Protein AF-A0A3D5PV74-F1 (afdb_monomer_lite)

Foldseek 3Di:
DAAEDEDEPDPPCVQVVVVVVCVVVVHDHLDRYQYAYPDRDPVSVVVVVVSVVSVVVD

Structure (mmCIF, N/CA/C/O backbone):
data_AF-A0A3D5PV74-F1
#
_entry.id   AF-A0A3D5PV74-F1
#
loop_
_atom_site.group_PDB
_atom_site.id
_atom_site.type_symbol
_atom_site.label_atom_id
_atom_site.label_alt_id
_atom_site.label_comp_id
_atom_site.label_asym_id
_atom_site.label_entity_id
_atom_site.label_seq_id
_atom_site.pdbx_PDB_ins_code
_atom_site.Cartn_x
_atom_site.Cartn_y
_atom_site.Cartn_z
_atom_site.occupancy
_atom_site.B_iso_or_equiv
_atom_site.auth_seq_id
_atom_site.auth_comp_id
_atom_site.auth_asym_id
_atom_site.auth_atom_id
_atom_site.pdbx_PDB_model_num
ATOM 1 N N . VAL A 1 1 ? -8.288 -2.593 5.603 1.00 93.69 1 VAL A N 1
ATOM 2 C CA . VAL A 1 1 ? -8.271 -1.976 4.245 1.00 93.69 1 VAL A CA 1
ATOM 3 C C . VAL A 1 1 ? -6.830 -1.881 3.768 1.00 93.69 1 VAL A C 1
ATOM 5 O O . VAL A 1 1 ? -5.966 -1.725 4.612 1.00 93.69 1 VAL A O 1
ATOM 8 N N . ALA A 1 2 ? -6.541 -1.990 2.474 1.00 96.69 2 ALA A N 1
ATOM 9 C CA . ALA A 1 2 ? -5.189 -1.817 1.931 1.00 96.69 2 ALA A CA 1
ATOM 10 C C . ALA A 1 2 ? -5.217 -0.918 0.690 1.00 96.69 2 ALA A C 1
ATOM 12 O O . ALA A 1 2 ? -6.255 -0.803 0.041 1.00 96.69 2 ALA A O 1
ATOM 13 N N . ILE A 1 3 ? -4.085 -0.284 0.377 1.00 97.31 3 ILE A N 1
ATOM 14 C CA . ILE A 1 3 ? -3.942 0.633 -0.758 1.00 97.31 3 ILE A CA 1
ATOM 15 C C . ILE A 1 3 ? -2.785 0.151 -1.623 1.00 97.31 3 ILE A C 1
ATOM 17 O O . ILE A 1 3 ? -1.702 -0.138 -1.117 1.00 97.31 3 ILE A O 1
ATOM 21 N N . PHE A 1 4 ? -3.016 0.100 -2.927 1.00 96.94 4 PHE A N 1
ATOM 22 C CA . PHE A 1 4 ? -1.986 -0.175 -3.914 1.00 96.94 4 PHE A CA 1
ATOM 23 C C . PHE A 1 4 ? -2.257 0.627 -5.187 1.00 96.94 4 PHE A C 1
ATOM 25 O O . PHE A 1 4 ? -3.402 0.998 -5.455 1.00 96.94 4 PHE A O 1
ATOM 32 N N . GLY A 1 5 ? -1.222 0.901 -5.974 1.00 96.44 5 GLY A N 1
ATOM 33 C CA . GLY A 1 5 ? -1.394 1.514 -7.290 1.00 96.44 5 GLY A CA 1
ATOM 34 C C . GLY A 1 5 ? -0.085 1.904 -7.962 1.00 96.44 5 GLY A C 1
ATOM 35 O O . GLY A 1 5 ? 0.972 1.935 -7.332 1.00 96.44 5 GLY A O 1
ATOM 36 N N . SER A 1 6 ? -0.158 2.211 -9.255 1.00 96.12 6 SER A N 1
ATOM 37 C CA . SER A 1 6 ? 1.001 2.650 -10.028 1.00 96.12 6 SER A CA 1
ATOM 38 C C . SER A 1 6 ? 1.140 4.176 -10.084 1.00 96.12 6 SER A C 1
ATOM 40 O O . SER A 1 6 ? 0.196 4.930 -9.835 1.00 96.12 6 SER A O 1
ATOM 42 N N . TYR A 1 7 ? 2.345 4.648 -10.394 1.00 95.19 7 TYR A N 1
ATOM 43 C CA . TYR A 1 7 ? 2.666 6.056 -10.632 1.00 95.19 7 TYR A CA 1
ATOM 44 C C . TYR A 1 7 ? 3.747 6.172 -11.715 1.00 95.19 7 TYR A C 1
ATOM 46 O O . TYR A 1 7 ? 4.512 5.238 -11.902 1.00 95.19 7 TYR A O 1
ATOM 54 N N . ALA A 1 8 ? 3.824 7.285 -12.449 1.00 91.19 8 ALA A N 1
ATOM 55 C CA . ALA A 1 8 ? 4.826 7.430 -13.522 1.00 91.19 8 ALA A CA 1
ATOM 56 C C . ALA A 1 8 ? 5.328 8.868 -13.731 1.00 91.19 8 ALA A C 1
ATOM 58 O O . ALA A 1 8 ? 6.496 9.081 -14.024 1.00 91.19 8 ALA A O 1
ATOM 59 N N . TRP A 1 9 ? 4.452 9.864 -13.580 1.00 85.56 9 TRP A N 1
ATOM 60 C CA . TRP A 1 9 ? 4.731 11.266 -13.921 1.00 85.56 9 TRP A CA 1
ATOM 61 C C . TRP A 1 9 ? 5.097 12.147 -12.712 1.00 85.56 9 TRP A C 1
ATOM 63 O O . TRP A 1 9 ? 5.457 13.308 -12.880 1.00 85.56 9 TRP A O 1
ATOM 73 N N . ASN A 1 10 ? 4.997 11.607 -11.494 1.00 90.06 10 ASN A N 1
ATOM 74 C CA . ASN A 1 10 ? 5.380 12.252 -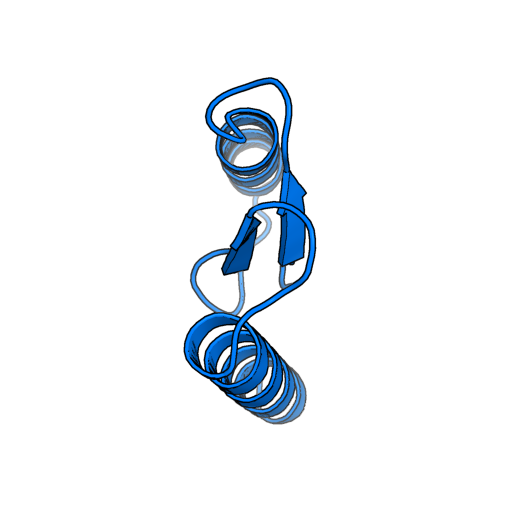10.234 1.00 90.06 10 ASN A CA 1
ATOM 75 C C . ASN A 1 10 ? 6.005 11.217 -9.278 1.00 90.06 10 ASN A C 1
ATOM 77 O O . ASN A 1 10 ? 6.288 10.102 -9.698 1.00 90.06 10 ASN A O 1
ATOM 81 N N . GLN A 1 11 ? 6.200 11.549 -7.999 1.00 91.38 11 GLN A N 1
ATOM 82 C CA . GLN A 1 11 ? 6.732 10.617 -6.987 1.00 91.38 11 GLN A CA 1
ATOM 83 C C . GLN A 1 11 ? 5.666 9.681 -6.386 1.00 91.38 11 GLN A C 1
ATOM 85 O O . GLN A 1 11 ? 5.912 8.957 -5.420 1.00 91.38 11 GLN A O 1
ATOM 90 N N . GLY A 1 12 ? 4.450 9.682 -6.939 1.00 94.00 12 GLY A N 1
ATOM 91 C CA . GLY A 1 12 ? 3.326 8.920 -6.411 1.00 94.00 12 GLY A CA 1
ATOM 92 C C . GLY A 1 12 ? 2.817 9.456 -5.072 1.00 94.00 12 GLY A C 1
ATOM 93 O O . GLY A 1 12 ? 2.387 8.660 -4.241 1.00 94.00 12 GLY A O 1
ATOM 94 N N . ASP A 1 13 ? 2.878 10.771 -4.839 1.00 95.62 13 ASP A N 1
ATOM 95 C CA . ASP A 1 13 ? 2.465 11.424 -3.577 1.00 95.62 13 ASP A CA 1
ATOM 96 C C . ASP A 1 13 ? 0.980 11.212 -3.246 1.00 95.62 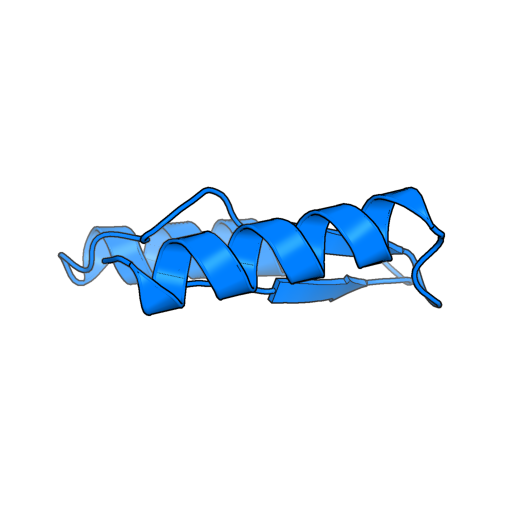13 ASP A C 1
ATOM 98 O O . ASP A 1 13 ? 0.548 11.328 -2.099 1.00 95.62 13 ASP A O 1
ATOM 102 N N . TRP A 1 14 ? 0.181 10.861 -4.258 1.00 95.25 14 TRP A N 1
ATOM 103 C CA . TRP A 1 14 ? -1.232 10.529 -4.099 1.00 95.25 14 TRP A CA 1
ATOM 104 C C . TRP A 1 14 ? -1.457 9.444 -3.038 1.00 95.25 14 TRP A C 1
ATOM 106 O O . TRP A 1 14 ? -2.456 9.503 -2.323 1.00 95.25 14 TRP A O 1
ATOM 116 N N . ILE A 1 15 ? -0.527 8.493 -2.905 1.00 96.38 15 ILE A N 1
ATOM 117 C CA . ILE A 1 15 ? -0.675 7.363 -1.989 1.00 96.38 15 ILE A CA 1
ATOM 118 C C . ILE A 1 15 ? -0.516 7.793 -0.525 1.00 96.38 15 ILE A C 1
ATOM 120 O O . ILE A 1 15 ? -1.251 7.308 0.334 1.00 96.38 15 ILE A O 1
ATOM 124 N N . GLU A 1 16 ? 0.337 8.786 -0.254 1.00 95.81 16 GLU A N 1
ATOM 125 C CA . GLU A 1 16 ? 0.486 9.389 1.076 1.00 95.81 16 GLU A CA 1
ATOM 126 C C . GLU A 1 16 ? -0.735 10.237 1.432 1.00 95.81 16 GLU A C 1
ATOM 128 O O . GLU A 1 16 ? -1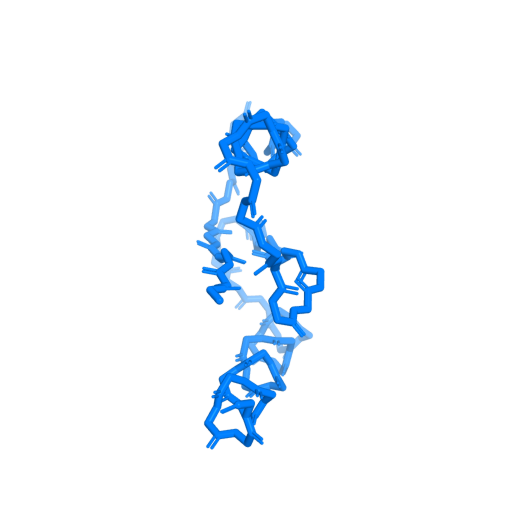.272 10.145 2.536 1.00 95.81 16 GLU A O 1
ATOM 133 N N . ASN A 1 17 ? -1.254 10.997 0.463 1.00 96.38 17 ASN A N 1
ATOM 134 C CA . ASN A 1 17 ? -2.500 11.741 0.641 1.00 96.38 17 ASN A CA 1
ATOM 135 C C . ASN A 1 17 ? -3.676 10.806 0.948 1.00 96.38 17 ASN A C 1
ATOM 137 O O . ASN A 1 17 ? -4.541 11.136 1.757 1.00 96.38 17 ASN A O 1
ATOM 141 N N . TRP A 1 18 ? -3.728 9.631 0.320 1.00 96.88 18 TRP A N 1
ATOM 142 C CA . TRP A 1 18 ? -4.758 8.642 0.618 1.00 96.88 18 TRP A CA 1
ATOM 143 C C . TRP A 1 18 ? -4.547 8.020 1.994 1.00 96.88 18 TRP A C 1
ATOM 145 O O . TRP A 1 18 ? -5.502 7.985 2.763 1.00 96.88 18 TRP A O 1
ATOM 155 N N . LYS A 1 19 ? -3.317 7.621 2.347 1.00 96.25 19 LYS A N 1
ATOM 156 C CA . LYS A 1 19 ? -2.974 7.133 3.694 1.00 96.25 19 LYS A CA 1
ATOM 157 C C . LYS A 1 19 ? -3.441 8.114 4.776 1.00 96.25 19 LYS A C 1
ATOM 159 O O . LYS A 1 19 ? -4.132 7.698 5.701 1.00 96.25 19 LYS A O 1
ATOM 164 N N . LYS A 1 20 ? -3.180 9.414 4.596 1.00 96.94 20 LYS A N 1
ATOM 165 C CA . LYS A 1 20 ? -3.653 10.491 5.483 1.00 96.94 20 LYS A CA 1
ATOM 166 C C . LYS A 1 20 ? -5.179 10.558 5.577 1.00 96.94 20 LYS A C 1
ATOM 168 O O . LYS A 1 20 ? -5.713 10.637 6.673 1.00 96.94 20 LYS A O 1
ATOM 173 N N . ARG A 1 21 ? -5.894 10.463 4.451 1.00 97.69 21 ARG A N 1
ATOM 174 C CA . ARG A 1 21 ? -7.371 10.459 4.441 1.00 97.69 21 ARG A CA 1
ATOM 175 C C . ARG A 1 21 ? -7.969 9.256 5.176 1.00 97.69 21 ARG A C 1
ATOM 177 O O . ARG A 1 21 ? -9.016 9.397 5.797 1.00 97.69 21 ARG A O 1
ATOM 184 N N . PHE A 1 22 ? -7.345 8.080 5.087 1.00 96.88 22 PHE A N 1
ATOM 185 C CA . PHE A 1 22 ? -7.787 6.903 5.842 1.00 96.88 22 PHE A CA 1
ATOM 186 C C . PHE A 1 22 ? -7.552 7.081 7.344 1.00 96.88 22 PHE A C 1
ATOM 188 O O . PHE A 1 22 ? -8.455 6.787 8.124 1.00 96.88 22 PHE A O 1
ATOM 195 N N . ASP A 1 23 ? -6.393 7.615 7.732 1.00 95.50 23 ASP A N 1
ATOM 196 C CA . ASP A 1 23 ? -6.074 7.927 9.128 1.00 95.50 23 ASP A CA 1
ATOM 197 C C . ASP A 1 23 ? -7.057 8.948 9.727 1.00 95.50 23 ASP A C 1
ATOM 199 O O . ASP A 1 23 ? -7.672 8.689 10.760 1.00 95.50 23 ASP A O 1
ATOM 203 N N . GLU A 1 24 ? -7.324 10.046 9.012 1.00 98.06 24 GLU A N 1
ATOM 204 C CA . GLU A 1 24 ? -8.317 11.065 9.392 1.00 98.06 24 GLU A CA 1
ATOM 205 C C . GLU A 1 24 ? -9.743 10.502 9.505 1.00 98.06 24 GLU A C 1
ATOM 207 O O . GLU A 1 24 ? -10.552 10.997 10.289 1.00 98.06 24 GLU A O 1
ATOM 212 N N . ALA A 1 25 ? -10.054 9.449 8.746 1.00 97.81 25 ALA A N 1
ATOM 213 C CA . ALA A 1 25 ? -11.326 8.736 8.814 1.00 97.81 25 ALA A CA 1
ATOM 214 C C . ALA A 1 25 ? -11.363 7.642 9.903 1.00 97.81 25 ALA A C 1
ATOM 216 O O . ALA A 1 25 ? -12.363 6.934 10.019 1.00 97.81 25 ALA A O 1
ATOM 217 N N . GLY A 1 26 ? -10.289 7.459 10.682 1.00 97.50 26 GLY A N 1
ATOM 218 C CA . GLY A 1 26 ? -10.179 6.409 11.698 1.00 97.50 26 GLY A CA 1
ATOM 219 C C . GLY A 1 26 ? -10.047 4.992 11.125 1.00 97.50 26 GLY A C 1
ATOM 220 O O . GLY A 1 26 ? -10.269 4.008 11.833 1.00 97.50 26 GLY A O 1
ATOM 221 N N . ILE A 1 27 ? -9.703 4.863 9.842 1.00 96.62 27 ILE A N 1
ATOM 222 C CA . ILE A 1 27 ? -9.570 3.579 9.153 1.00 96.62 27 ILE A CA 1
ATOM 223 C C . ILE A 1 27 ? -8.125 3.096 9.254 1.00 96.62 27 ILE A C 1
ATOM 225 O O . ILE A 1 27 ? -7.203 3.707 8.718 1.00 96.62 27 ILE A O 1
ATOM 229 N N . LYS A 1 28 ? -7.933 1.928 9.872 1.00 94.31 28 LYS A N 1
ATOM 230 C CA . LYS A 1 28 ? -6.622 1.274 9.939 1.00 94.31 28 LYS A CA 1
ATOM 231 C C . LYS A 1 28 ? -6.311 0.516 8.649 1.00 94.31 28 LYS A C 1
ATOM 233 O O . LYS A 1 28 ? -7.104 -0.310 8.177 1.00 94.31 28 LYS A O 1
ATOM 238 N N . LEU A 1 29 ? -5.131 0.782 8.095 1.00 95.31 29 LEU A N 1
ATOM 239 C CA . LEU A 1 29 ? -4.599 0.007 6.982 1.00 95.31 29 LEU A CA 1
ATOM 240 C C . LEU A 1 29 ? -4.068 -1.343 7.480 1.00 95.31 29 LEU A C 1
ATOM 242 O O . LEU A 1 29 ? -3.495 -1.432 8.561 1.00 95.31 29 LEU A O 1
ATOM 246 N N . 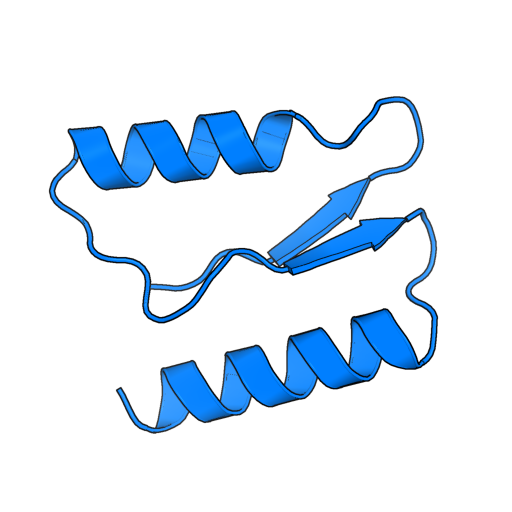ALA A 1 30 ? -4.290 -2.392 6.691 1.00 95.50 30 ALA A N 1
ATOM 247 C CA . ALA A 1 30 ? -3.870 -3.759 6.992 1.00 95.50 30 ALA A CA 1
ATOM 248 C C . ALA A 1 30 ? -2.351 -3.943 6.840 1.00 95.50 30 ALA A C 1
ATOM 250 O O . ALA A 1 30 ? -1.772 -4.802 7.493 1.00 95.50 30 ALA A O 1
ATOM 251 N N . ALA A 1 31 ? -1.718 -3.133 5.991 1.00 95.62 31 ALA A N 1
ATOM 252 C CA . ALA A 1 31 ? -0.273 -3.024 5.838 1.00 95.62 31 ALA A CA 1
ATOM 253 C C . ALA A 1 31 ? 0.075 -1.665 5.212 1.00 95.62 31 ALA A C 1
ATOM 255 O O . ALA A 1 31 ? -0.824 -0.885 4.867 1.00 95.62 31 ALA A O 1
ATOM 256 N N . ASP A 1 32 ? 1.368 -1.396 5.041 1.00 95.31 32 ASP A N 1
ATOM 257 C CA . ASP A 1 32 ? 1.818 -0.209 4.323 1.00 95.31 32 ASP A CA 1
ATOM 258 C C . ASP A 1 32 ? 1.378 -0.221 2.846 1.00 95.31 32 ASP A C 1
ATOM 260 O O . ASP A 1 32 ? 1.288 -1.290 2.230 1.00 95.31 32 ASP A O 1
ATOM 264 N N . PRO A 1 33 ? 1.082 0.957 2.263 1.00 96.56 33 PRO A N 1
ATOM 265 C CA . PRO A 1 33 ? 0.683 1.049 0.867 1.00 96.56 33 PRO A CA 1
ATOM 266 C C . PRO A 1 33 ? 1.773 0.563 -0.092 1.00 96.56 33 PRO A C 1
ATOM 268 O O . PRO A 1 33 ? 2.952 0.857 0.094 1.00 96.56 33 PRO A O 1
ATOM 271 N N . VAL A 1 34 ? 1.371 -0.108 -1.172 1.00 97.38 34 VAL A N 1
ATOM 272 C CA . VAL A 1 34 ? 2.299 -0.572 -2.216 1.00 97.38 34 VAL A CA 1
ATOM 273 C C . VAL A 1 34 ? 2.207 0.335 -3.438 1.00 97.38 34 VAL A C 1
ATOM 275 O O . VAL A 1 34 ? 1.127 0.535 -3.997 1.00 97.38 34 VAL A O 1
ATOM 278 N N . LYS A 1 35 ? 3.345 0.871 -3.884 1.00 95.62 35 LYS A N 1
ATOM 279 C CA . LYS A 1 35 ? 3.427 1.711 -5.082 1.00 95.62 35 LYS A CA 1
ATOM 280 C C . LYS A 1 35 ? 4.368 1.111 -6.118 1.00 95.62 35 LYS A C 1
ATOM 282 O O . LYS A 1 35 ? 5.472 0.705 -5.780 1.00 95.62 35 LYS A O 1
ATOM 287 N N . ALA A 1 36 ? 3.925 1.082 -7.371 1.00 96.81 36 ALA A N 1
ATOM 288 C CA . ALA A 1 36 ? 4.701 0.569 -8.498 1.00 96.81 36 ALA A CA 1
ATOM 289 C C . ALA A 1 36 ? 5.010 1.690 -9.496 1.00 96.81 36 ALA A C 1
ATOM 291 O O . ALA A 1 36 ? 4.116 2.457 -9.858 1.00 96.81 36 ALA A O 1
ATOM 292 N N . TYR A 1 37 ? 6.254 1.794 -9.961 1.00 95.50 37 TYR A N 1
ATOM 293 C CA . TYR A 1 37 ? 6.594 2.768 -10.993 1.00 95.50 37 TYR A CA 1
ATOM 294 C C . TYR A 1 37 ? 6.231 2.230 -12.382 1.00 95.50 37 TYR A C 1
ATOM 296 O O . TYR A 1 37 ? 6.768 1.221 -12.816 1.00 95.50 37 TYR A O 1
ATOM 304 N N . SER A 1 38 ? 5.352 2.925 -13.103 1.00 95.19 38 SER A N 1
ATOM 305 C CA . SER A 1 38 ? 4.863 2.555 -14.432 1.00 95.19 38 SER A CA 1
ATOM 306 C C . SER A 1 38 ? 4.333 1.112 -14.464 1.00 95.19 38 SER A C 1
ATOM 308 O O . SER A 1 38 ? 3.299 0.827 -13.853 1.00 95.19 38 SER A O 1
ATOM 310 N N . TYR A 1 39 ? 5.028 0.211 -15.162 1.00 94.69 39 TYR A N 1
ATOM 311 C CA . TYR A 1 39 ? 4.777 -1.220 -15.129 1.00 94.69 39 TYR A CA 1
ATOM 312 C C . TYR A 1 39 ? 5.506 -1.839 -13.926 1.00 94.69 39 TYR A C 1
ATOM 314 O O . TYR A 1 39 ? 6.706 -1.605 -13.783 1.00 94.69 39 TYR A O 1
ATOM 322 N N . PRO A 1 40 ? 4.820 -2.619 -13.072 1.00 95.00 40 PRO A N 1
ATOM 323 C CA . PRO A 1 40 ? 5.438 -3.201 -11.889 1.00 95.00 40 PRO A CA 1
ATOM 324 C C . PRO A 1 40 ? 6.561 -4.167 -12.276 1.00 95.00 40 PRO A C 1
ATOM 326 O O . PRO A 1 40 ? 6.373 -5.047 -13.118 1.00 95.00 40 PRO A O 1
ATOM 329 N N . ASP A 1 41 ? 7.712 -4.005 -11.637 1.00 96.38 41 ASP A N 1
ATOM 330 C CA . ASP A 1 41 ? 8.780 -4.999 -11.643 1.00 96.38 41 ASP A CA 1
ATOM 331 C C . ASP A 1 41 ? 8.437 -6.180 -10.717 1.00 96.38 41 ASP A C 1
ATOM 333 O O . ASP A 1 41 ? 7.375 -6.224 -10.082 1.00 96.38 41 ASP A O 1
ATOM 337 N N . ASP A 1 42 ? 9.329 -7.168 -10.660 1.00 98.00 42 ASP A N 1
ATOM 338 C CA . ASP A 1 42 ? 9.128 -8.372 -9.852 1.00 98.00 42 ASP A CA 1
ATOM 339 C C . ASP A 1 42 ? 8.982 -8.051 -8.354 1.00 98.00 42 ASP A C 1
ATOM 341 O O . ASP A 1 42 ? 8.144 -8.659 -7.681 1.00 98.00 42 ASP A O 1
ATOM 345 N N . ASP A 1 43 ? 9.702 -7.042 -7.856 1.00 96.81 43 ASP A N 1
ATOM 346 C CA . ASP A 1 43 ? 9.630 -6.593 -6.462 1.00 96.81 43 ASP A CA 1
ATOM 347 C C . ASP A 1 43 ? 8.261 -5.969 -6.149 1.00 96.81 43 ASP A C 1
ATOM 349 O O . ASP A 1 43 ? 7.626 -6.300 -5.142 1.00 96.81 43 ASP A O 1
ATOM 353 N N . ALA A 1 44 ? 7.749 -5.107 -7.032 1.00 96.25 44 ALA A N 1
ATOM 354 C CA . ALA A 1 44 ? 6.422 -4.517 -6.899 1.00 96.25 44 ALA A CA 1
ATOM 355 C C . ALA A 1 44 ? 5.309 -5.574 -7.011 1.00 96.25 44 ALA A C 1
ATOM 357 O O . ALA A 1 44 ? 4.309 -5.503 -6.285 1.00 96.25 44 ALA A O 1
ATOM 358 N N . LEU A 1 45 ? 5.476 -6.577 -7.881 1.00 97.69 45 LEU A N 1
ATOM 359 C CA . LEU A 1 45 ? 4.563 -7.719 -7.983 1.00 97.69 45 LEU A CA 1
ATOM 360 C C . LEU A 1 45 ? 4.575 -8.565 -6.704 1.00 97.69 45 LEU A C 1
ATOM 362 O O . LEU A 1 45 ? 3.509 -8.960 -6.222 1.00 97.69 45 LEU A O 1
ATOM 366 N N . GLU A 1 46 ? 5.747 -8.839 -6.134 1.00 98.38 46 GLU A N 1
ATOM 367 C CA . GLU A 1 46 ? 5.875 -9.566 -4.871 1.00 98.38 46 GLU A CA 1
ATOM 368 C C . GLU A 1 46 ? 5.257 -8.783 -3.705 1.00 98.38 46 GLU A C 1
ATOM 370 O O . GLU A 1 46 ? 4.502 -9.351 -2.911 1.00 98.38 46 GLU A O 1
ATOM 375 N N . ALA A 1 47 ? 5.491 -7.471 -3.636 1.00 97.88 47 ALA A N 1
ATOM 376 C CA . ALA A 1 47 ? 4.873 -6.596 -2.644 1.00 97.88 47 ALA A CA 1
ATOM 377 C C . ALA A 1 47 ? 3.337 -6.618 -2.741 1.00 97.88 47 ALA A C 1
ATOM 379 O O . ALA A 1 47 ? 2.657 -6.737 -1.720 1.00 97.88 47 ALA A O 1
ATOM 380 N N . CYS A 1 48 ? 2.775 -6.594 -3.956 1.00 97.50 48 CYS A N 1
ATOM 381 C CA . CYS A 1 48 ? 1.329 -6.719 -4.161 1.00 97.50 48 CYS A CA 1
ATOM 382 C C . CYS A 1 48 ? 0.787 -8.079 -3.691 1.00 97.50 48 CYS A C 1
ATOM 384 O O . CYS A 1 48 ? -0.264 -8.128 -3.049 1.00 97.50 48 CYS A O 1
ATOM 386 N N . LYS A 1 49 ? 1.500 -9.182 -3.961 1.00 98.06 49 LYS A N 1
ATOM 387 C CA . LYS A 1 49 ? 1.115 -10.524 -3.482 1.00 98.06 49 LYS A CA 1
ATOM 388 C C . LYS A 1 49 ? 1.097 -10.580 -1.952 1.00 98.06 49 LYS A C 1
ATOM 390 O O . LYS A 1 49 ? 0.088 -10.979 -1.373 1.00 98.06 49 LYS A O 1
ATOM 395 N N . LYS A 1 50 ? 2.158 -10.096 -1.295 1.00 98.12 50 LYS A N 1
ATOM 396 C CA . LYS A 1 50 ? 2.262 -10.027 0.177 1.00 98.12 50 LYS A CA 1
ATOM 397 C C . LYS A 1 50 ? 1.166 -9.161 0.801 1.00 98.12 50 LYS A C 1
ATOM 399 O O . LYS A 1 50 ? 0.603 -9.526 1.836 1.00 98.12 50 LYS A O 1
ATOM 404 N N . LEU A 1 51 ? 0.831 -8.038 0.164 1.00 97.88 51 LEU A N 1
ATOM 405 C CA . LEU A 1 51 ? -0.271 -7.177 0.591 1.00 97.88 51 LEU A CA 1
ATOM 406 C C . LEU A 1 51 ? -1.606 -7.930 0.536 1.00 97.88 51 LEU A C 1
ATOM 408 O O . LEU A 1 51 ? -2.364 -7.907 1.504 1.00 97.88 51 LEU A O 1
ATOM 412 N N . GLY A 1 52 ? -1.869 -8.643 -0.564 1.00 97.44 52 GLY A N 1
ATOM 413 C CA . GLY A 1 52 ? -3.064 -9.472 -0.726 1.00 97.44 52 GLY A CA 1
ATOM 414 C C . GLY A 1 52 ? -3.170 -10.575 0.329 1.00 97.44 52 GLY A C 1
ATOM 415 O O . GLY A 1 52 ? -4.223 -10.734 0.946 1.00 97.44 52 GLY A O 1
ATOM 416 N N . GLU A 1 53 ? -2.075 -11.287 0.604 1.00 97.88 53 GLU A N 1
ATOM 417 C CA . GLU A 1 53 ? -2.029 -12.288 1.677 1.00 97.88 53 GLU A CA 1
ATOM 418 C C . GLU A 1 53 ? -2.313 -11.689 3.054 1.00 97.88 53 GLU A C 1
ATOM 420 O O . GLU A 1 53 ? -3.023 -12.298 3.853 1.00 97.88 53 GLU A O 1
ATOM 425 N N . THR A 1 54 ? -1.762 -10.506 3.337 1.00 97.25 54 THR A N 1
ATOM 426 C CA . THR A 1 54 ? -1.991 -9.804 4.605 1.00 97.25 54 THR A CA 1
ATOM 427 C C . THR A 1 54 ? -3.463 -9.456 4.767 1.00 97.25 54 THR A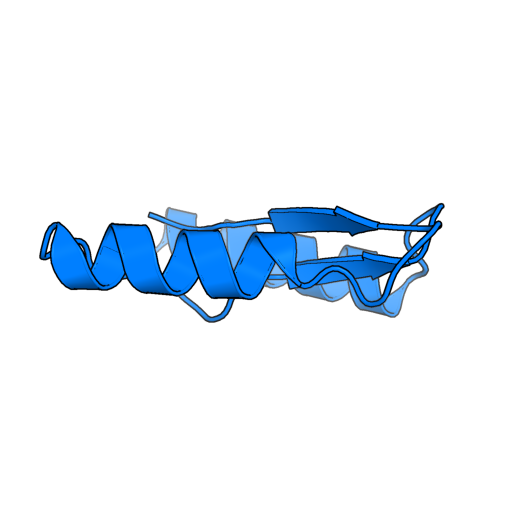 C 1
ATOM 429 O O . THR A 1 54 ? -4.046 -9.732 5.808 1.00 97.25 54 THR A O 1
ATOM 432 N N . VAL A 1 55 ? -4.089 -8.913 3.721 1.00 96.31 55 VAL A N 1
ATOM 433 C CA . VAL A 1 55 ? -5.516 -8.566 3.736 1.00 96.31 55 VAL A CA 1
ATOM 434 C C . VAL A 1 55 ? -6.398 -9.802 3.901 1.00 96.31 55 VAL A C 1
ATOM 436 O O . VAL A 1 55 ? -7.379 -9.739 4.629 1.00 96.31 55 VAL A O 1
ATOM 439 N N . ALA A 1 56 ? -6.058 -10.923 3.262 1.00 96.88 56 ALA A N 1
ATOM 440 C CA . ALA A 1 56 ? -6.833 -12.159 3.367 1.00 96.88 56 ALA A CA 1
ATOM 441 C C . ALA A 1 56 ? -6.779 -12.805 4.765 1.00 96.88 56 ALA A C 1
ATOM 443 O O . ALA A 1 56 ? -7.651 -13.603 5.101 1.00 96.88 56 ALA A O 1
ATOM 444 N N . LYS A 1 57 ? -5.750 -12.488 5.560 1.00 94.69 57 LYS A N 1
ATOM 445 C CA . LYS A 1 57 ? -5.544 -12.999 6.925 1.00 94.69 57 LYS A CA 1
ATOM 446 C C . LYS A 1 57 ? -6.023 -12.030 8.020 1.00 94.69 57 LYS A C 1
ATOM 448 O O . LYS A 1 57 ? -5.940 -12.396 9.192 1.00 94.69 57 LYS A O 1
ATOM 453 N N . ALA A 1 58 ? -6.428 -10.813 7.654 1.00 83.88 58 ALA A N 1
ATOM 454 C CA . ALA A 1 58 ? -6.760 -9.718 8.570 1.00 83.88 58 ALA A CA 1
ATOM 455 C C . ALA A 1 58 ? -8.217 -9.731 9.053 1.00 83.88 58 ALA A C 1
ATOM 457 O O . ALA A 1 58 ? -9.076 -10.338 8.376 1.00 83.88 58 ALA A O 1
#

Radius of gyration: 11.76 Å; chains: 1; bounding box: 21×25×27 Å

Secondary structure (DSSP, 8-state):
---EEEESSS--THHHHHHHHHHHTTPPPSSPPEEEESS--HHHHHHHHHHHHHHHT-

pLDDT: mean 95.76, 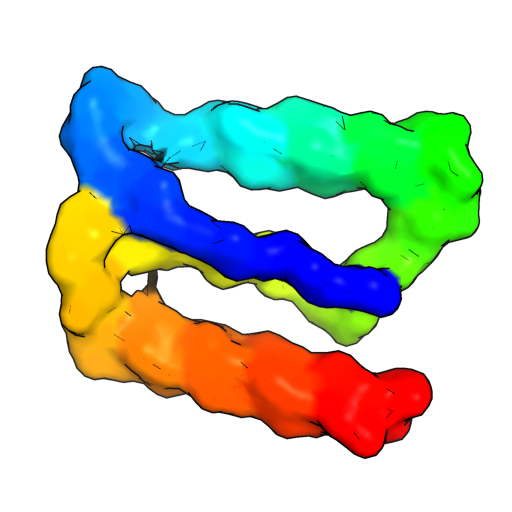std 2.67, range [83.88, 98.38]

Sequence (58 aa):
VAIFGSYAWNQGDWIENWKKRFDEAGIKLAADPVKAYSYPDDDALEACKKLGETVAKA